Protein AF-A0A8D8GC86-F1 (afdb_monomer)

InterPro domains:
  IPR005996 Large ribosomal subunit protein uL30, bacteria [PTHR15892] (54-115)
  IPR016082 Large ribosomal subunit protein uL30-like, ferredoxin-like fold domain [PF00327] (63-113)
  IPR036919 Large ribosomal subunit protein uL30, ferredoxin-like fold domain superfamily [G3DSA:3.30.1390.20] (63-116)
  IPR036919 Large ribosomal subunit protein uL30, ferredoxin-like fold domain superfamily [SSF55129] (61-115)

Radius of gyration: 30.39 Å; Cα contacts (8 Å, |Δi|>4): 89; chains: 1; bounding box: 66×72×65 Å

Nearest PDB structures (foldseek):
  8any-assembly1_Z  TM=9.364E-01  e=1.062E-04  Homo sapiens
  6ydp-assembly1_B3  TM=9.363E-01  e=1.062E-04  Sus scrofa
  8oin-assembly1_BG  TM=8.114E-01  e=4.617E-05  Sus scrofa
  8rdw-assembly1_YW  TM=9.177E-01  e=1.773E-04  Psychrobacter urativorans
  6v39-assembly1_Y  TM=9.405E-01  e=4.635E-04  Acinetobacter sp. CIP 102082

Structure (mmCIF, N/CA/C/O backbone):
data_AF-A0A8D8GC86-F1
#
_entry.id   AF-A0A8D8GC86-F1
#
loop_
_atom_site.group_PDB
_atom_site.id
_atom_site.type_symbol
_atom_site.label_atom_id
_atom_site.label_alt_id
_atom_site.label_comp_id
_atom_site.label_asym_id
_atom_site.label_entity_id
_atom_site.label_seq_id
_atom_site.pdbx_PDB_ins_code
_atom_site.Cartn_x
_atom_site.Cartn_y
_atom_site.Cartn_z
_atom_site.occupancy
_atom_site.B_iso_or_equiv
_atom_site.auth_seq_id
_atom_site.auth_comp_id
_atom_site.auth_asym_id
_atom_site.auth_atom_id
_atom_site.pdbx_PDB_model_num
ATOM 1 N N . MET A 1 1 ? -45.349 62.810 -49.614 1.00 41.78 1 MET A N 1
ATOM 2 C CA . MET A 1 1 ? -45.220 61.349 -49.804 1.00 41.78 1 MET A CA 1
ATOM 3 C C . MET A 1 1 ? -44.001 60.873 -49.03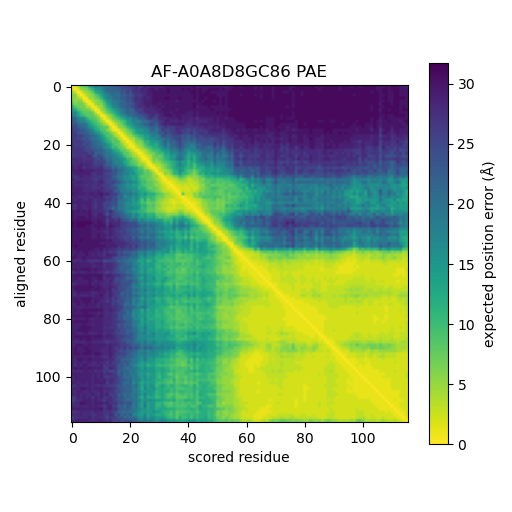5 1.00 41.78 1 MET A C 1
ATOM 5 O O . MET A 1 1 ? -42.889 61.250 -49.369 1.00 41.78 1 MET A O 1
ATOM 9 N N . PHE A 1 2 ? -44.239 60.140 -47.950 1.00 39.81 2 PHE A N 1
ATOM 10 C CA . PHE A 1 2 ? -43.218 59.558 -47.085 1.00 39.81 2 PHE A CA 1
ATOM 11 C C . PHE A 1 2 ? -42.530 58.380 -47.778 1.00 39.81 2 PHE A C 1
ATOM 13 O O . PHE A 1 2 ? -43.226 57.517 -48.312 1.00 39.81 2 PHE A O 1
ATOM 20 N N . LYS A 1 3 ? -41.197 58.300 -47.698 1.00 40.72 3 LYS A N 1
ATOM 21 C CA . LYS A 1 3 ? -40.483 57.018 -47.647 1.00 40.72 3 LYS A CA 1
ATOM 22 C C . LYS A 1 3 ? -39.130 57.164 -46.947 1.00 40.72 3 LYS A C 1
ATOM 24 O O . LYS A 1 3 ? -38.187 57.768 -47.438 1.00 40.72 3 LYS A O 1
ATOM 29 N N . THR A 1 4 ? -39.142 56.599 -45.753 1.00 42.69 4 THR A N 1
ATOM 30 C CA . THR A 1 4 ? -38.090 56.188 -44.831 1.00 42.69 4 THR A CA 1
ATOM 31 C C . THR A 1 4 ? -36.939 55.452 -45.519 1.00 42.69 4 THR A C 1
ATOM 33 O O . THR A 1 4 ? -37.210 54.508 -46.252 1.00 42.69 4 THR A O 1
ATOM 36 N N . VAL A 1 5 ? -35.687 55.764 -45.163 1.00 46.22 5 VAL A N 1
ATOM 37 C CA . VAL A 1 5 ? -34.643 54.745 -44.937 1.00 46.22 5 VAL A CA 1
ATOM 38 C C . VAL A 1 5 ? -33.749 55.229 -43.792 1.00 46.22 5 VAL A C 1
ATOM 40 O O . VAL A 1 5 ? -32.929 56.127 -43.950 1.00 46.22 5 VAL A O 1
ATOM 43 N N . LEU A 1 6 ? -33.947 54.638 -42.615 1.00 41.41 6 LEU A N 1
ATOM 44 C CA . LEU A 1 6 ? -33.038 54.732 -41.478 1.00 41.41 6 LEU A CA 1
ATOM 45 C C . LEU A 1 6 ? -31.831 53.836 -41.777 1.00 41.41 6 LEU A C 1
ATOM 47 O O . LEU A 1 6 ? -31.938 52.613 -41.706 1.00 41.41 6 LEU A O 1
ATOM 51 N N . THR A 1 7 ? -30.686 54.415 -42.126 1.00 45.78 7 THR A N 1
ATOM 52 C CA . THR A 1 7 ? -29.418 53.678 -42.158 1.00 45.78 7 THR A CA 1
ATOM 53 C C . THR A 1 7 ? -28.889 53.554 -40.734 1.00 45.78 7 THR A C 1
ATOM 55 O O . THR A 1 7 ? -28.489 54.540 -40.115 1.00 45.78 7 THR A O 1
ATOM 58 N N . ALA A 1 8 ? -28.936 52.335 -40.203 1.00 43.59 8 ALA A N 1
ATOM 59 C CA . ALA A 1 8 ? -28.458 51.997 -38.874 1.00 43.59 8 ALA A CA 1
ATOM 60 C C . ALA A 1 8 ? -26.950 52.277 -38.743 1.00 43.59 8 ALA A C 1
ATOM 62 O O . ALA A 1 8 ? -26.131 51.646 -39.408 1.00 43.59 8 ALA A O 1
ATOM 63 N N . PHE A 1 9 ? -26.575 53.185 -37.842 1.00 38.81 9 PHE A N 1
ATOM 64 C CA . PHE A 1 9 ? -25.214 53.250 -37.314 1.00 38.81 9 PHE A CA 1
ATOM 65 C C . PHE A 1 9 ? -25.011 52.059 -36.372 1.00 38.81 9 PHE A C 1
ATOM 67 O O . PHE A 1 9 ? -25.233 52.151 -35.166 1.00 38.81 9 PHE A O 1
ATOM 74 N N . THR A 1 10 ? -24.591 50.914 -36.907 1.00 44.34 10 THR A N 1
ATOM 75 C CA . THR A 1 10 ? -24.058 49.824 -36.083 1.00 44.34 10 THR A CA 1
ATOM 76 C C . THR A 1 10 ? -22.620 50.170 -35.713 1.00 44.34 10 THR A C 1
ATOM 78 O O . THR A 1 10 ? -21.663 49.714 -36.341 1.00 44.34 10 THR A O 1
ATOM 81 N N . GLY A 1 11 ? -22.464 51.031 -34.708 1.00 43.44 11 GLY A N 1
ATOM 82 C CA . GLY A 1 11 ? -21.187 51.253 -34.042 1.00 43.44 11 GLY A CA 1
ATOM 83 C C . GLY A 1 11 ? -20.788 49.992 -33.285 1.00 43.44 11 GLY A C 1
ATOM 84 O O . GLY A 1 11 ? -21.096 49.847 -32.107 1.00 43.44 11 GLY A O 1
ATOM 85 N N . ALA A 1 12 ? -20.119 49.059 -33.960 1.00 47.31 12 ALA A N 1
ATOM 86 C CA . ALA A 1 12 ? -19.440 47.965 -33.288 1.00 47.31 12 ALA A CA 1
ATOM 87 C C . ALA A 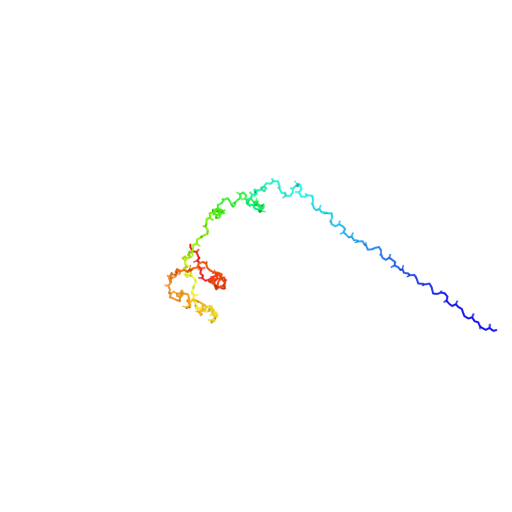1 12 ? -18.230 48.550 -32.547 1.00 47.31 12 ALA A C 1
ATOM 89 O O . ALA A 1 12 ? -17.177 48.802 -33.135 1.00 47.31 12 ALA A O 1
ATOM 90 N N . CYS A 1 13 ? -18.379 48.778 -31.245 1.00 46.31 13 CYS A N 1
ATOM 91 C CA . CYS A 1 13 ? -17.263 48.990 -30.338 1.00 46.31 13 CYS A CA 1
ATOM 92 C C . CYS A 1 13 ? -16.391 47.723 -30.339 1.00 46.31 13 CYS A C 1
ATOM 94 O O . CYS A 1 13 ? -16.608 46.787 -29.571 1.00 46.31 13 CYS A O 1
ATOM 96 N N . ARG A 1 14 ? -15.391 47.675 -31.230 1.00 50.53 14 ARG A N 1
ATOM 97 C CA . ARG A 1 14 ? -14.281 46.722 -31.127 1.00 50.53 14 ARG A CA 1
ATOM 98 C C . ARG A 1 14 ? -13.517 47.065 -29.857 1.00 50.53 14 ARG A C 1
ATOM 100 O O . ARG A 1 14 ? -12.632 47.915 -29.873 1.00 50.53 14 ARG A O 1
ATOM 107 N N . GLN A 1 15 ? -13.864 46.412 -28.753 1.00 55.44 15 GLN A N 1
ATOM 108 C CA . GLN A 1 15 ? -12.946 46.336 -27.628 1.00 55.44 15 GLN A CA 1
ATOM 109 C C . GLN A 1 15 ? -11.657 45.694 -28.159 1.00 55.44 15 GLN A C 1
ATOM 111 O O . GLN A 1 15 ? -11.734 44.598 -28.728 1.00 55.44 15 GLN A O 1
ATOM 116 N N . PRO A 1 16 ? -10.483 46.340 -28.049 1.00 53.75 16 PRO A N 1
ATOM 117 C CA . PRO A 1 16 ? -9.247 45.636 -28.314 1.00 53.75 16 PRO A CA 1
ATOM 118 C C . PRO A 1 16 ? -9.172 44.530 -27.266 1.00 53.75 16 PRO A C 1
ATOM 120 O O . PRO A 1 16 ? -9.050 44.802 -26.072 1.00 53.75 16 PRO A O 1
ATOM 123 N N . ALA A 1 17 ? -9.309 43.278 -27.703 1.00 59.78 17 ALA A N 1
ATOM 124 C CA . ALA A 1 17 ? -8.992 42.142 -26.864 1.00 59.78 17 ALA A CA 1
ATOM 125 C C . ALA A 1 17 ? -7.512 42.288 -26.507 1.00 59.78 17 ALA A C 1
ATOM 127 O O . ALA A 1 17 ? -6.632 41.976 -27.309 1.00 59.78 17 ALA A O 1
ATOM 128 N N . LEU A 1 18 ? -7.235 42.839 -25.326 1.00 59.94 18 LEU A N 1
ATOM 129 C CA . LEU A 1 18 ? -5.900 42.913 -24.762 1.00 59.94 18 LEU A CA 1
ATOM 130 C C . LEU A 1 18 ? -5.557 41.490 -24.330 1.00 59.94 18 LEU A C 1
ATOM 132 O O . LEU A 1 18 ? -5.651 41.120 -23.161 1.00 59.94 18 LEU A O 1
ATOM 136 N N . VAL A 1 19 ? -5.253 40.650 -25.319 1.00 64.19 19 VAL A N 1
ATOM 137 C CA . VAL A 1 19 ? -4.733 39.312 -25.095 1.00 64.19 19 VAL A CA 1
ATOM 138 C C . VAL A 1 19 ? -3.396 39.530 -24.413 1.00 64.19 19 VAL A C 1
ATOM 140 O O . VAL A 1 19 ? -2.419 39.953 -25.033 1.00 64.19 19 VAL A O 1
ATOM 143 N N . ARG A 1 20 ? -3.367 39.310 -23.098 1.00 61.12 20 ARG A N 1
ATOM 144 C CA . ARG A 1 20 ? -2.127 39.238 -22.337 1.00 61.12 20 ARG A CA 1
ATOM 145 C C . ARG A 1 20 ? -1.334 38.065 -22.898 1.00 61.12 20 ARG A C 1
ATOM 147 O O . ARG A 1 20 ? -1.526 36.923 -22.493 1.00 61.12 20 ARG A O 1
ATOM 154 N N . ASN A 1 21 ? -0.460 38.342 -23.858 1.00 62.41 21 ASN A N 1
ATOM 155 C CA . ASN A 1 21 ? 0.538 37.385 -24.296 1.00 62.41 21 ASN A CA 1
ATOM 156 C C . ASN A 1 21 ? 1.527 37.224 -23.144 1.00 62.41 21 ASN A C 1
ATOM 158 O O . ASN A 1 21 ? 2.487 37.982 -23.016 1.00 62.41 21 ASN A O 1
ATOM 162 N N . TYR A 1 22 ? 1.274 36.245 -22.278 1.00 65.19 22 TYR A N 1
ATOM 163 C CA . TYR A 1 22 ? 2.287 35.741 -21.367 1.00 65.19 22 TYR A CA 1
ATOM 164 C C . TYR A 1 22 ? 3.391 35.151 -22.246 1.00 65.19 22 TYR A C 1
ATOM 166 O O . TYR A 1 22 ? 3.263 34.039 -22.763 1.00 65.19 22 TYR A O 1
ATOM 174 N N . GLY A 1 23 ? 4.435 35.942 -22.508 1.00 64.31 23 GLY A N 1
ATOM 175 C CA . GLY A 1 23 ? 5.597 35.488 -23.261 1.00 64.31 23 GLY A CA 1
ATOM 176 C C . GLY A 1 23 ? 6.070 34.159 -22.682 1.00 64.31 23 GLY A C 1
ATOM 177 O O . GLY A 1 23 ? 6.149 34.008 -21.461 1.00 64.31 23 GLY A O 1
ATOM 178 N N . LYS A 1 24 ? 6.324 33.171 -23.549 1.00 63.66 24 LYS A N 1
ATOM 179 C CA . LYS A 1 24 ? 6.834 31.864 -23.118 1.00 63.66 24 LYS A CA 1
ATOM 180 C C . LYS A 1 24 ? 8.057 32.129 -22.238 1.00 63.66 24 LYS A C 1
ATOM 182 O O . LYS A 1 24 ? 9.014 32.745 -22.700 1.00 63.66 24 LYS A O 1
ATOM 187 N N . HIS A 1 25 ? 7.991 31.719 -20.973 1.00 62.16 25 HIS A N 1
ATOM 188 C CA . HIS A 1 25 ? 9.062 31.943 -20.006 1.00 62.16 25 HIS A CA 1
ATOM 189 C C . HIS A 1 25 ? 10.391 31.472 -20.607 1.00 62.16 25 HIS A C 1
ATOM 191 O O . HIS A 1 25 ? 10.459 30.402 -21.219 1.00 62.16 25 HIS A O 1
ATOM 197 N N . ASN A 1 26 ? 11.437 32.292 -20.483 1.00 56.28 26 ASN A N 1
ATOM 198 C CA . ASN A 1 26 ? 12.739 32.004 -21.069 1.00 56.28 26 ASN A CA 1
ATOM 199 C C . ASN A 1 26 ? 13.382 30.817 -20.328 1.00 56.28 26 ASN A C 1
ATOM 201 O O . ASN A 1 26 ? 14.088 30.983 -19.333 1.00 56.28 26 ASN A O 1
ATOM 205 N N . LYS A 1 27 ? 13.101 29.599 -20.813 1.00 59.47 27 LYS A N 1
ATOM 206 C CA . LYS A 1 27 ? 13.498 28.309 -20.217 1.00 59.47 27 LYS A CA 1
ATOM 207 C C . LYS A 1 27 ? 15.013 28.152 -20.033 1.00 59.47 27 LYS A C 1
ATOM 209 O O . LYS A 1 27 ? 15.434 27.263 -19.305 1.00 59.47 27 LYS A O 1
ATOM 214 N N . LYS A 1 28 ? 15.835 29.013 -20.654 1.00 56.34 28 LYS A N 1
ATOM 215 C CA . LYS A 1 28 ? 17.302 28.996 -20.526 1.00 56.34 28 LYS A CA 1
ATOM 216 C C . LYS A 1 28 ? 17.809 29.265 -19.105 1.00 56.34 28 LYS A C 1
ATOM 218 O O . LYS A 1 28 ? 18.907 28.823 -18.784 1.00 56.34 28 LYS A O 1
ATOM 223 N N . PHE A 1 29 ? 17.061 29.993 -18.273 1.00 56.22 29 PHE A N 1
ATOM 224 C CA . PHE A 1 29 ? 17.522 30.371 -16.927 1.00 56.22 29 PHE A CA 1
ATOM 225 C C . PHE A 1 29 ? 16.871 29.571 -15.796 1.00 56.22 29 PHE A C 1
ATOM 227 O O . PHE A 1 29 ? 17.418 29.542 -14.704 1.00 56.22 29 PHE A O 1
ATOM 234 N N . LEU A 1 30 ? 15.749 28.894 -16.058 1.00 60.09 30 LEU A N 1
ATOM 235 C CA . LEU A 1 30 ? 14.974 28.183 -15.034 1.00 60.09 30 LEU A CA 1
ATOM 236 C C . LEU A 1 30 ? 15.484 26.755 -14.753 1.00 60.09 30 LEU A C 1
ATOM 238 O O . LEU A 1 30 ? 15.098 26.149 -13.765 1.00 60.09 30 LEU A O 1
ATOM 242 N N . TYR A 1 31 ? 16.343 26.212 -15.623 1.00 61.25 31 TYR A N 1
ATOM 243 C CA . TYR A 1 31 ? 16.658 24.780 -15.677 1.00 61.25 31 TYR A CA 1
ATOM 244 C C . TYR A 1 31 ? 18.162 24.471 -15.732 1.00 61.25 31 TYR A C 1
ATOM 246 O O . TYR A 1 31 ? 18.556 23.491 -16.361 1.00 61.25 31 TYR A O 1
ATOM 254 N N . LYS A 1 32 ? 19.016 25.307 -15.128 1.00 68.31 32 LYS A N 1
ATOM 255 C CA . LYS A 1 32 ? 20.476 25.166 -15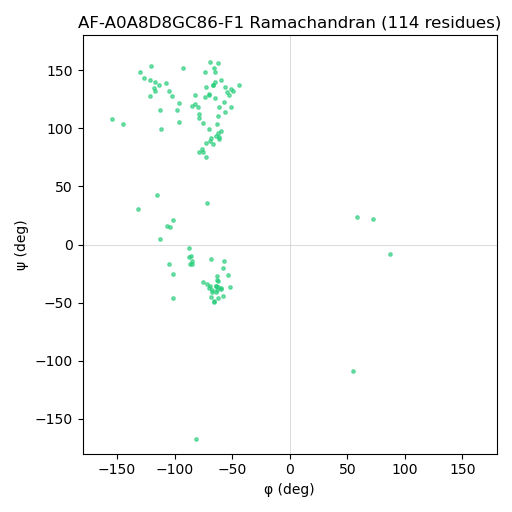.277 1.00 68.31 32 LYS A CA 1
ATOM 256 C C . LYS A 1 32 ? 21.053 23.939 -14.563 1.00 68.31 32 LYS A C 1
ATOM 258 O O . LYS A 1 32 ? 21.891 23.263 -15.145 1.00 68.31 32 LYS A O 1
ATOM 263 N N . ASP A 1 33 ? 20.521 23.598 -13.392 1.00 74.31 33 ASP A N 1
ATOM 264 C CA . ASP A 1 33 ? 21.078 22.548 -12.519 1.00 74.31 33 ASP A CA 1
ATOM 265 C C . ASP A 1 33 ? 20.305 21.217 -12.610 1.00 74.31 33 ASP A C 1
ATOM 267 O O . ASP A 1 33 ? 20.308 20.397 -11.693 1.00 74.31 33 ASP A O 1
ATOM 271 N N . GLY A 1 34 ? 19.573 21.018 -13.709 1.00 72.94 34 GLY A N 1
ATOM 272 C CA . GLY A 1 34 ? 18.725 19.846 -13.902 1.00 72.94 34 GLY A CA 1
ATOM 273 C C . GLY A 1 34 ? 19.529 18.631 -14.340 1.00 72.94 34 GLY A C 1
ATOM 274 O O . GLY A 1 34 ? 20.079 18.614 -15.441 1.00 72.94 34 GLY A O 1
ATOM 275 N N . VAL A 1 35 ? 19.527 17.578 -13.530 1.00 77.06 35 VAL A N 1
ATOM 276 C CA . VAL A 1 35 ? 20.066 16.271 -13.909 1.00 77.06 35 VAL A CA 1
ATOM 277 C C . VAL A 1 35 ? 19.003 15.533 -14.716 1.00 77.06 35 VAL A C 1
ATOM 279 O O . VAL A 1 35 ? 17.895 15.292 -14.238 1.00 77.06 35 VAL A O 1
ATOM 282 N N . LYS A 1 36 ? 19.312 15.166 -15.961 1.00 77.38 36 LYS A N 1
ATOM 283 C CA . LYS A 1 36 ? 18.402 14.357 -16.777 1.00 77.38 36 LYS A CA 1
ATOM 284 C C . LYS A 1 36 ? 18.503 12.894 -16.344 1.00 77.38 36 LYS A C 1
ATOM 286 O O . LYS A 1 36 ? 19.528 12.260 -16.572 1.00 77.38 36 LYS A O 1
ATOM 291 N N . ILE A 1 37 ? 17.434 12.365 -15.755 1.00 74.50 37 ILE A N 1
ATOM 292 C CA . ILE A 1 37 ? 17.313 10.951 -15.388 1.00 74.50 37 ILE A CA 1
ATOM 293 C C . ILE A 1 37 ? 16.230 10.348 -16.281 1.00 74.50 37 ILE A C 1
ATOM 295 O O . ILE A 1 37 ? 15.067 10.759 -16.241 1.00 74.50 37 ILE A O 1
ATOM 299 N N . ASN A 1 38 ? 16.617 9.394 -17.128 1.00 75.06 38 ASN A N 1
ATOM 300 C CA . ASN A 1 38 ? 15.772 8.850 -18.194 1.00 75.06 38 ASN A CA 1
ATOM 301 C C . ASN A 1 38 ? 15.241 9.975 -19.114 1.00 75.06 38 ASN A C 1
ATOM 303 O O . ASN A 1 38 ? 16.008 10.601 -19.850 1.00 75.06 38 ASN A O 1
ATOM 307 N N . ASN A 1 39 ? 13.940 10.280 -19.028 1.00 78.25 39 ASN A N 1
ATOM 308 C CA . ASN A 1 39 ? 13.261 11.324 -19.806 1.00 78.25 39 ASN A CA 1
ATOM 309 C C . ASN A 1 39 ? 12.777 12.513 -18.959 1.00 78.25 39 ASN A C 1
ATOM 311 O O . ASN A 1 39 ? 12.114 13.405 -19.489 1.00 78.25 39 ASN A O 1
ATOM 315 N N . ILE A 1 40 ? 13.089 12.536 -17.662 1.00 72.56 40 ILE A N 1
ATOM 316 C CA . ILE A 1 40 ? 12.633 13.574 -16.733 1.00 72.56 40 ILE A CA 1
ATOM 317 C C . ILE A 1 40 ? 13.847 14.379 -16.261 1.00 72.56 40 ILE A C 1
ATOM 319 O O . ILE A 1 40 ? 14.908 13.828 -15.970 1.00 72.56 40 ILE A O 1
ATOM 323 N N . TYR A 1 41 ? 13.694 15.701 -16.198 1.00 77.75 41 TYR A N 1
ATOM 324 C CA . TYR A 1 41 ? 14.683 16.582 -15.584 1.00 77.75 41 TYR A CA 1
ATOM 325 C C . TYR A 1 41 ? 14.428 16.649 -14.078 1.00 77.75 41 TYR A C 1
ATOM 327 O O . TYR A 1 41 ? 13.351 17.060 -13.646 1.00 77.75 41 TYR A O 1
ATOM 335 N N . PHE A 1 42 ? 15.411 16.221 -13.294 1.00 73.12 42 PHE A N 1
ATOM 336 C CA . PHE A 1 42 ? 15.388 16.220 -11.839 1.00 73.12 42 PHE A CA 1
ATOM 337 C C . PHE A 1 42 ? 16.261 17.355 -11.298 1.00 73.12 42 PHE A C 1
ATOM 339 O O . PHE A 1 42 ? 17.402 17.518 -11.723 1.00 73.12 42 PHE A O 1
ATOM 346 N N . TYR A 1 43 ? 15.728 18.125 -10.351 1.00 77.06 43 TYR A N 1
ATOM 347 C CA . TYR A 1 43 ? 16.438 19.219 -9.687 1.00 77.06 43 TYR A CA 1
ATOM 348 C C . TYR A 1 43 ? 16.674 18.820 -8.229 1.00 77.06 43 TYR A C 1
ATOM 350 O O . TYR A 1 43 ? 15.736 18.900 -7.431 1.00 77.06 43 TYR A O 1
ATOM 358 N N . PRO A 1 44 ? 17.875 18.333 -7.871 1.00 70.19 44 PRO A N 1
ATOM 359 C CA . PRO A 1 44 ? 18.173 17.996 -6.487 1.00 70.19 44 PRO A CA 1
ATOM 360 C C . PRO A 1 44 ? 18.143 19.265 -5.628 1.00 70.19 44 PRO A C 1
ATOM 362 O O . PRO A 1 44 ? 18.840 20.233 -5.919 1.00 70.19 44 PRO A O 1
ATOM 365 N N . ASN A 1 45 ? 17.355 19.261 -4.552 1.00 71.25 45 ASN A N 1
ATOM 366 C CA . ASN A 1 45 ? 17.497 20.268 -3.503 1.00 71.25 45 ASN A CA 1
ATOM 367 C C . ASN A 1 45 ? 18.774 19.941 -2.709 1.00 71.25 45 ASN A C 1
ATOM 369 O O . ASN A 1 45 ? 18.914 18.813 -2.230 1.00 71.25 45 ASN A O 1
ATOM 373 N N . SER A 1 46 ? 19.683 20.908 -2.558 1.00 62.09 46 SER A N 1
ATOM 374 C CA . SER A 1 46 ? 20.957 20.763 -1.836 1.00 62.09 46 SER A CA 1
ATOM 375 C C . SER A 1 46 ? 20.793 20.240 -0.405 1.00 62.09 46 SER A C 1
ATOM 377 O O . SER A 1 46 ? 21.686 19.574 0.111 1.00 62.09 46 SER A O 1
ATOM 379 N N . GLU A 1 47 ? 19.637 20.476 0.219 1.00 63.25 47 GLU A N 1
ATOM 380 C CA . GLU A 1 47 ? 19.326 20.028 1.584 1.00 63.25 47 GLU A CA 1
ATOM 381 C C . GLU A 1 47 ? 18.742 18.603 1.651 1.00 63.25 47 GLU A C 1
ATOM 383 O O . GLU A 1 47 ? 18.751 17.967 2.703 1.00 63.25 47 GLU A O 1
ATOM 388 N N . CYS A 1 48 ? 18.257 18.059 0.530 1.00 50.72 48 CYS A N 1
ATOM 389 C CA . CYS A 1 48 ? 17.557 16.771 0.461 1.00 50.72 48 CYS A CA 1
ATOM 390 C C . CYS A 1 48 ? 18.350 15.735 -0.362 1.00 50.72 48 CYS A C 1
ATOM 392 O O . CYS A 1 48 ? 17.800 14.984 -1.161 1.00 50.72 48 CYS A O 1
ATOM 394 N N . SER A 1 49 ? 19.669 15.690 -0.155 1.00 54.06 49 SER A N 1
ATOM 395 C CA . SER A 1 49 ? 20.614 14.778 -0.830 1.00 54.06 49 SER A CA 1
ATOM 396 C C . SER A 1 49 ? 20.445 13.291 -0.435 1.00 54.06 49 SER A C 1
ATOM 398 O O . SER A 1 49 ? 20.961 12.389 -1.089 1.00 54.06 49 SER A O 1
ATOM 400 N N . SER A 1 50 ? 19.684 13.008 0.629 1.00 55.84 50 SER A N 1
ATOM 401 C CA . SER A 1 50 ? 19.498 11.653 1.179 1.00 55.84 50 SER A CA 1
ATOM 402 C C . SER A 1 50 ? 18.400 10.830 0.486 1.00 55.84 50 SER A C 1
ATOM 404 O O . SER A 1 50 ? 18.372 9.604 0.606 1.00 55.84 50 SER A O 1
ATOM 406 N N . HIS A 1 51 ? 17.496 11.462 -0.273 1.00 61.75 51 HIS A N 1
ATOM 407 C CA . HIS A 1 51 ? 16.451 10.730 -0.990 1.00 61.75 51 HIS A CA 1
ATOM 408 C C . HIS A 1 51 ? 17.052 10.052 -2.229 1.00 61.75 51 HIS A C 1
ATOM 410 O O . HIS A 1 51 ? 17.007 10.584 -3.339 1.00 61.75 51 HIS A O 1
ATOM 416 N N . LYS A 1 52 ? 17.667 8.882 -2.028 1.00 61.47 52 LYS A N 1
ATOM 417 C CA . LYS A 1 52 ? 18.135 8.013 -3.110 1.00 61.47 52 LYS A CA 1
ATOM 418 C C . LYS A 1 52 ? 16.935 7.716 -4.009 1.00 61.47 52 LYS A C 1
ATOM 420 O O . LYS A 1 52 ? 15.979 7.081 -3.568 1.00 61.47 52 LYS A O 1
ATOM 425 N N . LEU A 1 53 ? 16.973 8.191 -5.255 1.00 60.53 53 LEU A N 1
ATOM 426 C CA . LEU A 1 53 ? 16.035 7.717 -6.267 1.00 60.53 53 LEU A CA 1
ATOM 427 C C . LEU A 1 53 ? 16.183 6.189 -6.339 1.00 60.53 53 LEU A C 1
ATOM 429 O O . LEU A 1 53 ? 17.324 5.715 -6.320 1.00 60.53 53 LEU A O 1
ATOM 433 N N . PRO A 1 54 ? 15.078 5.423 -6.387 1.00 62.66 54 PRO A N 1
ATOM 434 C CA . PRO A 1 54 ? 15.171 3.980 -6.521 1.00 62.66 54 PRO A CA 1
ATOM 435 C C . PRO A 1 54 ? 16.020 3.661 -7.749 1.00 62.66 54 PRO A C 1
ATOM 437 O O . PRO A 1 54 ? 15.844 4.261 -8.813 1.00 62.66 54 PRO A O 1
ATOM 440 N N . GLU A 1 55 ? 16.987 2.770 -7.556 1.00 65.50 55 GLU A N 1
ATOM 441 C CA . GLU A 1 55 ? 17.897 2.325 -8.599 1.00 65.50 55 GLU A CA 1
ATOM 442 C C . GLU A 1 55 ? 17.056 1.861 -9.793 1.00 65.50 55 GLU A C 1
ATOM 444 O O . GLU A 1 55 ? 16.095 1.110 -9.620 1.00 65.50 55 GLU A O 1
ATOM 449 N N . ALA A 1 56 ? 17.357 2.366 -10.992 1.00 63.38 56 ALA A N 1
ATOM 450 C CA . ALA A 1 56 ? 16.571 2.142 -12.209 1.00 63.38 56 ALA A CA 1
ATOM 451 C C . ALA A 1 56 ? 16.712 0.703 -12.757 1.00 63.38 56 ALA A C 1
ATOM 453 O O . ALA A 1 56 ? 16.776 0.494 -13.966 1.00 63.38 56 ALA A O 1
ATOM 454 N N . GLY A 1 57 ? 16.827 -0.277 -11.861 1.00 74.75 57 GLY A N 1
ATOM 455 C CA . GLY A 1 57 ? 16.872 -1.696 -12.161 1.00 74.75 57 GLY A CA 1
ATOM 456 C C . GLY A 1 57 ? 15.483 -2.289 -12.380 1.00 74.75 57 GLY A C 1
ATOM 457 O O . GLY A 1 57 ? 14.476 -1.592 -12.531 1.00 74.75 57 GLY A O 1
ATOM 458 N N . GLU A 1 58 ? 15.439 -3.618 -12.404 1.00 84.31 58 GLU A N 1
ATOM 459 C CA . GLU A 1 58 ? 14.193 -4.355 -12.573 1.00 84.31 58 GLU A CA 1
ATOM 460 C C . GLU A 1 58 ? 13.265 -4.167 -11.359 1.00 84.31 58 GLU A C 1
ATOM 462 O O . GLU A 1 58 ? 13.716 -4.231 -10.211 1.00 84.31 58 GLU A O 1
ATOM 467 N N . PRO A 1 59 ? 11.955 -3.958 -11.579 1.00 88.31 59 PRO A N 1
ATOM 468 C CA . PRO A 1 59 ? 11.004 -3.820 -10.487 1.00 88.31 59 PRO A CA 1
ATOM 469 C C . PRO A 1 59 ? 10.884 -5.125 -9.692 1.00 88.31 59 PRO A C 1
ATOM 471 O O . PRO A 1 59 ? 10.949 -6.228 -10.241 1.00 88.31 59 PRO A O 1
ATOM 474 N N . SER A 1 60 ? 10.617 -5.010 -8.390 1.00 89.56 60 SER A N 1
ATOM 475 C CA . SER A 1 60 ? 10.375 -6.183 -7.555 1.00 89.56 60 SER A CA 1
ATOM 476 C C . SER A 1 60 ? 9.094 -6.915 -7.977 1.00 89.56 60 SER A C 1
ATOM 478 O O . SER A 1 60 ? 8.060 -6.316 -8.296 1.00 89.56 60 SER A O 1
ATOM 480 N N . LYS A 1 61 ? 9.155 -8.253 -7.970 1.00 92.81 61 LYS A N 1
ATOM 481 C CA . LYS A 1 61 ? 8.012 -9.121 -8.312 1.00 92.81 61 LYS A CA 1
ATOM 482 C C . LYS A 1 61 ? 6.976 -9.183 -7.187 1.00 92.81 61 LYS A C 1
ATOM 484 O O . LYS A 1 61 ? 5.782 -9.345 -7.440 1.00 92.81 61 LYS A O 1
ATOM 489 N N . LEU A 1 62 ? 7.437 -9.080 -5.943 1.00 95.50 62 LEU A N 1
ATOM 490 C CA . LEU A 1 62 ? 6.636 -9.206 -4.731 1.00 95.50 62 LEU A CA 1
ATOM 491 C C . LEU A 1 62 ? 6.912 -8.021 -3.807 1.00 95.50 62 LEU A C 1
ATOM 493 O O . LEU A 1 62 ? 8.033 -7.521 -3.741 1.00 95.50 62 LEU A O 1
ATOM 497 N N . PHE A 1 63 ? 5.889 -7.631 -3.061 1.00 95.25 63 PHE A N 1
ATOM 498 C CA . PHE A 1 63 ? 5.949 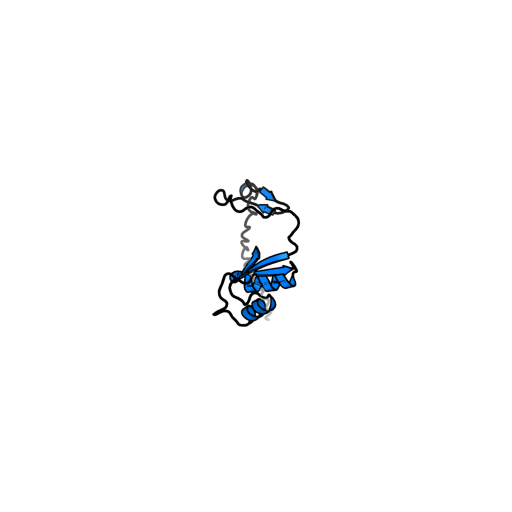-6.638 -2.003 1.00 95.25 63 PHE A CA 1
ATOM 499 C C . PHE A 1 63 ? 5.838 -7.304 -0.644 1.00 95.25 63 PHE A C 1
ATOM 501 O O . PHE A 1 63 ? 4.993 -8.183 -0.448 1.00 95.25 63 PHE A O 1
ATOM 508 N N . ARG A 1 64 ? 6.642 -6.836 0.312 1.00 96.06 64 ARG A N 1
ATOM 509 C CA . ARG A 1 64 ? 6.477 -7.168 1.724 1.00 96.06 64 ARG A CA 1
ATOM 510 C C . ARG A 1 64 ? 5.681 -6.049 2.380 1.00 96.06 64 ARG A C 1
ATOM 512 O O . ARG A 1 64 ? 6.197 -4.963 2.608 1.00 96.06 64 ARG A O 1
ATOM 519 N N . VAL A 1 65 ? 4.411 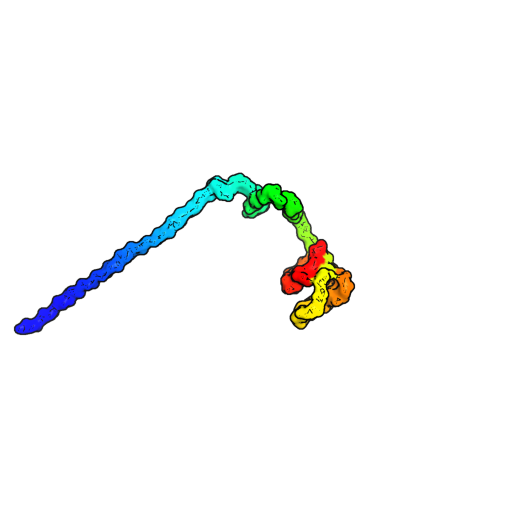-6.302 2.665 1.00 96.81 65 VAL A N 1
ATOM 520 C CA . VAL A 1 65 ? 3.499 -5.293 3.210 1.00 96.81 65 VAL A CA 1
ATOM 521 C C . VAL A 1 65 ? 3.327 -5.518 4.705 1.00 96.81 65 VAL A C 1
ATOM 523 O O . VAL A 1 65 ? 2.984 -6.620 5.131 1.00 96.81 65 VAL A O 1
ATOM 526 N N . ARG A 1 66 ? 3.537 -4.470 5.502 1.00 95.69 66 ARG A N 1
ATOM 527 C CA . ARG A 1 66 ? 3.332 -4.462 6.956 1.00 95.69 66 ARG A CA 1
ATOM 528 C C . ARG A 1 66 ? 2.239 -3.468 7.325 1.00 95.69 66 ARG A C 1
ATOM 530 O O . ARG A 1 66 ? 2.199 -2.361 6.794 1.00 95.69 66 ARG A O 1
ATOM 537 N N . ARG A 1 67 ? 1.373 -3.812 8.277 1.00 94.75 67 ARG A N 1
ATOM 538 C CA . ARG A 1 67 ? 0.424 -2.846 8.854 1.00 94.75 67 ARG A CA 1
ATOM 539 C C . ARG A 1 67 ? 1.092 -2.009 9.951 1.00 94.75 67 ARG A C 1
ATOM 541 O O . ARG A 1 67 ? 1.654 -2.576 10.881 1.00 94.75 67 ARG A O 1
ATOM 548 N N . ILE A 1 68 ? 0.978 -0.678 9.872 1.00 93.69 68 ILE A N 1
ATOM 549 C CA . ILE A 1 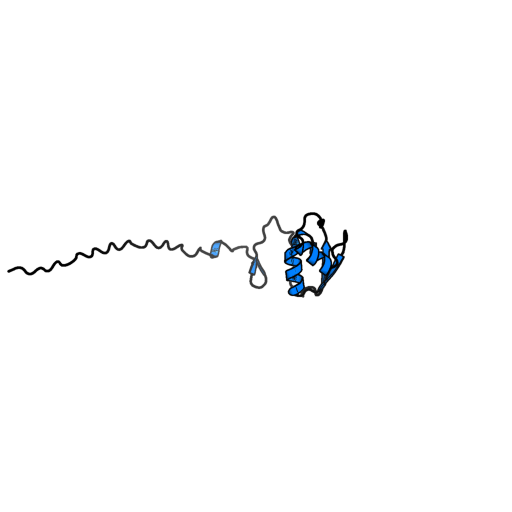68 ? 1.478 0.254 10.904 1.00 93.69 68 ILE A CA 1
ATOM 550 C C . ILE A 1 68 ? 0.338 0.750 11.800 1.00 93.69 68 ILE A C 1
ATOM 552 O O . ILE A 1 68 ? 0.476 0.794 13.020 1.00 93.69 68 ILE A O 1
ATOM 556 N N . LYS A 1 69 ? -0.798 1.153 11.214 1.00 93.19 69 LYS A N 1
ATOM 557 C CA . LYS A 1 69 ? -1.886 1.799 11.969 1.00 93.19 69 LYS A CA 1
ATOM 558 C C . LYS A 1 69 ? -2.933 0.800 12.475 1.00 93.19 69 LYS A C 1
ATOM 560 O O . LYS A 1 69 ? -3.145 -0.246 11.850 1.00 93.19 69 LYS A O 1
ATOM 565 N N . PRO A 1 70 ? -3.619 1.098 13.596 1.00 93.06 70 PRO A N 1
ATOM 566 C CA . PRO A 1 70 ? -4.736 0.289 14.076 1.00 93.06 70 PRO A CA 1
ATOM 567 C C . PRO A 1 70 ? -5.936 0.340 13.115 1.00 93.06 70 PRO A C 1
ATOM 569 O O . PRO A 1 70 ? -6.157 1.332 12.434 1.00 93.06 70 PRO A O 1
ATOM 572 N N . VAL A 1 71 ? -6.742 -0.728 13.104 1.00 91.81 71 VAL A N 1
ATOM 573 C CA . VAL A 1 71 ? -7.954 -0.866 12.261 1.00 91.81 71 VAL A CA 1
ATOM 574 C C . VAL A 1 71 ? -9.204 -0.245 12.921 1.00 91.81 71 VAL A C 1
ATOM 576 O O . VAL A 1 71 ? -10.273 -0.120 12.312 1.00 91.81 71 VAL A O 1
ATOM 579 N N . LYS A 1 72 ? -9.108 0.135 14.202 1.00 92.38 72 LYS A N 1
ATOM 580 C CA . LYS A 1 72 ? -10.211 0.742 14.960 1.00 92.38 72 LYS A CA 1
ATOM 581 C C . LYS A 1 72 ? -10.479 2.154 14.429 1.00 92.38 72 LYS A C 1
ATOM 583 O O . LYS A 1 72 ? -9.558 2.946 14.308 1.00 92.38 72 LYS A O 1
ATOM 588 N N . GLY A 1 73 ? -11.743 2.459 14.131 1.00 93.56 73 GLY A N 1
ATOM 589 C CA . GLY A 1 73 ? -12.151 3.747 13.552 1.00 93.56 73 GLY A CA 1
ATOM 590 C C . GLY A 1 73 ? -12.082 3.823 12.022 1.00 93.56 73 GLY A C 1
ATOM 591 O O . GLY A 1 73 ? -12.616 4.767 11.455 1.00 93.56 73 GLY A O 1
ATOM 592 N N . CYS A 1 74 ? -11.513 2.819 11.342 1.00 93.94 74 CYS A N 1
ATOM 593 C CA . CYS A 1 74 ? -11.510 2.777 9.879 1.00 93.94 74 CYS A CA 1
ATOM 594 C C . CYS A 1 74 ? -12.900 2.433 9.307 1.00 93.94 74 CYS A C 1
ATOM 596 O O . CYS A 1 74 ? -13.649 1.647 9.916 1.00 93.94 74 CYS A O 1
ATOM 598 N N . PRO A 1 75 ? -13.244 2.950 8.117 1.00 96.62 75 PRO A N 1
ATOM 599 C CA . PRO A 1 75 ? -14.451 2.567 7.400 1.00 96.62 75 PRO A CA 1
ATOM 600 C C . PRO A 1 75 ? -14.452 1.082 7.007 1.00 96.62 75 PRO A C 1
ATOM 602 O O . PRO A 1 75 ? -13.412 0.433 6.874 1.00 96.62 75 PRO A O 1
ATOM 605 N N . HIS A 1 76 ? -15.646 0.516 6.809 1.00 96.00 76 HIS A N 1
ATOM 606 C CA . HIS A 1 76 ? -15.814 -0.931 6.633 1.00 96.00 76 HIS A CA 1
ATOM 607 C C . HIS A 1 76 ? -15.104 -1.491 5.385 1.00 96.00 76 HIS A C 1
ATOM 609 O O . HIS A 1 76 ? -14.654 -2.637 5.403 1.00 96.00 76 HIS A O 1
ATOM 615 N N . TRP A 1 77 ? -14.975 -0.707 4.308 1.00 96.12 77 TRP A N 1
ATOM 616 C CA . TRP A 1 77 ? -14.321 -1.149 3.072 1.00 96.12 77 TRP A CA 1
ATOM 617 C C . TRP A 1 77 ? -12.809 -1.326 3.242 1.00 96.12 77 TRP A C 1
ATOM 619 O O . TRP A 1 77 ? -12.250 -2.278 2.704 1.00 96.12 77 TRP A O 1
ATOM 629 N N . GLU A 1 78 ? -12.150 -0.484 4.041 1.00 95.88 78 GLU A N 1
ATOM 630 C CA . GLU A 1 78 ? -10.724 -0.643 4.358 1.00 95.88 78 GLU A CA 1
ATOM 631 C C . GLU A 1 78 ? -10.489 -1.895 5.199 1.00 95.88 78 GLU A C 1
ATOM 633 O O . GLU A 1 78 ? -9.574 -2.668 4.920 1.00 95.88 78 GLU A O 1
ATOM 638 N N . LYS A 1 79 ? -11.370 -2.154 6.174 1.00 95.50 79 LYS A N 1
ATOM 639 C CA . LYS A 1 79 ? -11.321 -3.380 6.988 1.00 95.50 79 LYS A CA 1
ATOM 640 C C . LYS A 1 79 ? -11.453 -4.635 6.133 1.00 95.50 79 LYS A C 1
ATOM 642 O O . LYS A 1 79 ? -10.781 -5.626 6.408 1.00 95.50 79 LYS A O 1
ATOM 647 N N . ARG A 1 80 ? -12.307 -4.589 5.105 1.00 96.94 80 ARG A N 1
ATOM 648 C CA . ARG A 1 80 ? -12.473 -5.685 4.146 1.00 96.94 80 ARG A CA 1
ATOM 649 C C . ARG A 1 80 ? -11.202 -5.898 3.327 1.00 96.94 80 ARG A C 1
ATOM 651 O O . ARG A 1 80 ? -10.707 -7.013 3.304 1.00 96.94 80 ARG A O 1
ATOM 658 N N . ILE A 1 81 ? -10.622 -4.835 2.763 1.00 96.56 81 ILE A N 1
ATOM 659 C CA . ILE A 1 81 ? -9.359 -4.923 2.006 1.00 96.56 81 ILE A CA 1
ATOM 660 C C . ILE A 1 81 ? -8.237 -5.507 2.874 1.00 96.56 81 ILE A C 1
ATOM 662 O O . ILE A 1 81 ? -7.507 -6.385 2.424 1.00 96.56 81 ILE A O 1
ATOM 666 N N . LEU A 1 82 ? -8.112 -5.065 4.129 1.00 95.69 82 LEU A N 1
ATOM 667 C CA . LEU A 1 82 ? -7.108 -5.601 5.051 1.00 95.69 82 LEU A CA 1
ATOM 668 C C . LEU A 1 82 ? -7.340 -7.077 5.380 1.00 95.69 82 LEU A C 1
ATOM 670 O O . LEU A 1 82 ? -6.374 -7.817 5.528 1.00 95.69 82 LEU A O 1
ATOM 674 N N . ARG A 1 83 ? -8.598 -7.518 5.481 1.00 95.44 83 ARG A N 1
ATOM 675 C CA . ARG A 1 83 ? -8.934 -8.930 5.694 1.00 95.44 83 ARG A CA 1
ATOM 676 C C . ARG A 1 83 ? -8.594 -9.776 4.470 1.00 95.44 83 ARG A C 1
ATOM 678 O O . ARG A 1 83 ? -7.956 -10.809 4.625 1.00 95.44 83 ARG A O 1
ATOM 685 N N . ASP A 1 84 ? -8.943 -9.294 3.281 1.00 95.56 84 ASP A N 1
ATOM 686 C CA . ASP A 1 84 ? -8.670 -9.972 2.009 1.00 95.56 84 ASP A CA 1
ATOM 687 C C . ASP A 1 84 ? -7.157 -10.106 1.745 1.00 95.56 84 ASP A C 1
ATOM 689 O O . ASP A 1 84 ? -6.718 -11.064 1.118 1.00 95.56 84 ASP A O 1
ATOM 693 N N . LEU A 1 85 ? -6.353 -9.154 2.236 1.00 94.50 85 LEU A N 1
ATOM 694 C CA . LEU A 1 85 ? -4.888 -9.175 2.145 1.00 94.50 85 LEU A CA 1
ATOM 695 C C . LEU A 1 85 ? -4.197 -9.918 3.304 1.00 94.50 85 LEU A C 1
ATOM 697 O O . LEU A 1 85 ? -2.973 -10.011 3.301 1.00 94.50 85 LEU A O 1
ATOM 701 N N . GLY A 1 86 ? -4.935 -10.410 4.306 1.00 94.62 86 GLY A N 1
ATOM 702 C CA . GLY A 1 86 ? -4.351 -11.082 5.477 1.00 94.62 86 GLY A CA 1
ATOM 703 C C . GLY A 1 86 ? -3.634 -10.148 6.465 1.00 94.62 86 GLY A C 1
ATOM 704 O O . GLY A 1 86 ? -2.799 -10.590 7.243 1.00 94.62 86 GLY A O 1
ATOM 705 N N . LEU A 1 87 ? -3.953 -8.849 6.461 1.00 95.06 87 LEU A N 1
ATOM 706 C CA . LEU A 1 87 ? -3.328 -7.807 7.294 1.00 95.06 87 LEU A CA 1
ATOM 707 C C . LEU A 1 87 ? -4.205 -7.362 8.481 1.00 95.06 87 LEU A C 1
ATOM 709 O O . LEU A 1 87 ? -3.978 -6.304 9.074 1.00 95.06 87 LEU A O 1
ATOM 713 N N . TYR A 1 88 ? -5.244 -8.130 8.815 1.00 92.81 88 TYR A N 1
ATOM 714 C CA . TYR A 1 88 ? -6.188 -7.770 9.880 1.00 92.81 88 TYR A CA 1
ATOM 715 C C . TYR A 1 88 ? -5.572 -7.899 11.284 1.00 92.81 88 TYR A C 1
ATOM 717 O O . TYR A 1 88 ? -5.856 -7.088 12.168 1.00 92.81 88 TYR A O 1
ATOM 725 N N . GLU A 1 89 ? -4.685 -8.874 11.479 1.00 90.44 89 GLU A N 1
ATOM 726 C CA . GLU A 1 89 ? -4.002 -9.113 12.752 1.00 90.44 89 GLU A CA 1
ATOM 727 C C . GLU A 1 89 ? -3.004 -8.000 13.096 1.00 90.44 89 GLU A C 1
ATOM 729 O O . GLU A 1 89 ? -2.579 -7.210 12.244 1.00 90.44 89 GLU A O 1
ATOM 734 N N . VAL A 1 90 ? -2.692 -7.854 14.385 1.00 86.06 90 VAL A N 1
ATOM 735 C CA . VAL A 1 90 ? -1.741 -6.846 14.881 1.00 86.06 90 VAL A CA 1
ATOM 736 C C . VAL A 1 90 ? -0.335 -7.229 14.439 1.00 86.06 90 VAL A C 1
ATOM 738 O O . VAL A 1 90 ? 0.082 -8.359 14.639 1.00 86.06 90 VAL A O 1
ATOM 741 N N . ASN A 1 91 ? 0.380 -6.281 13.823 1.00 86.44 91 ASN A N 1
ATOM 742 C CA . ASN A 1 91 ? 1.720 -6.478 13.257 1.00 86.44 91 ASN A CA 1
ATOM 743 C C . ASN A 1 91 ? 1.815 -7.571 12.175 1.00 86.44 91 ASN A C 1
ATOM 745 O O . ASN A 1 91 ? 2.901 -8.088 11.920 1.00 86.44 91 ASN A O 1
ATOM 749 N N . ALA A 1 92 ? 0.704 -7.891 11.505 1.00 89.62 92 ALA A N 1
ATOM 750 C CA . ALA A 1 92 ? 0.702 -8.812 10.378 1.00 89.62 92 ALA A CA 1
ATOM 751 C C . ALA A 1 92 ? 1.606 -8.321 9.235 1.00 89.62 92 ALA A C 1
ATOM 753 O O . ALA A 1 92 ? 1.642 -7.125 8.907 1.00 89.62 92 ALA A O 1
ATOM 754 N N . VAL A 1 93 ? 2.294 -9.276 8.611 1.00 95.19 93 VAL A N 1
ATOM 755 C CA . VAL A 1 93 ? 3.100 -9.078 7.406 1.00 95.19 93 VAL A CA 1
ATOM 756 C C . VAL A 1 93 ? 2.554 -9.992 6.319 1.00 95.19 93 VAL A C 1
ATOM 758 O O . VAL A 1 93 ? 2.414 -11.193 6.532 1.00 95.19 93 VAL A O 1
ATOM 761 N N . ALA A 1 94 ? 2.262 -9.424 5.152 1.00 96.00 94 ALA A N 1
ATOM 762 C CA . ALA A 1 94 ? 1.761 -10.154 3.996 1.00 96.00 94 ALA A CA 1
ATOM 763 C C . ALA A 1 94 ? 2.707 -9.981 2.805 1.00 96.00 94 ALA A C 1
ATOM 765 O O . ALA A 1 94 ? 3.237 -8.893 2.566 1.00 96.00 94 ALA A O 1
ATOM 766 N N . VAL A 1 95 ? 2.896 -11.054 2.038 1.00 96.56 95 VAL A N 1
ATOM 767 C CA . VAL A 1 95 ? 3.638 -11.017 0.774 1.00 96.56 95 VAL A CA 1
ATOM 768 C C . VAL A 1 95 ? 2.635 -10.903 -0.367 1.00 96.56 95 VAL A C 1
ATOM 770 O O . VAL A 1 95 ? 1.809 -11.791 -0.573 1.00 96.56 95 VAL A O 1
ATOM 773 N N . VAL A 1 96 ? 2.686 -9.793 -1.099 1.00 96.31 96 VAL A N 1
ATOM 774 C CA . VAL A 1 96 ? 1.694 -9.438 -2.121 1.00 96.31 96 VAL A CA 1
ATOM 775 C C . VAL A 1 96 ? 2.366 -9.367 -3.487 1.00 96.31 96 VAL A C 1
ATOM 777 O O . VAL A 1 96 ? 3.428 -8.775 -3.636 1.00 96.31 96 VAL A O 1
ATOM 780 N N . LYS A 1 97 ? 1.745 -9.947 -4.518 1.00 96.94 97 LYS A N 1
ATOM 781 C CA . LYS A 1 97 ? 2.246 -9.839 -5.897 1.00 96.94 97 LYS A CA 1
ATOM 782 C C . LYS A 1 97 ? 2.144 -8.399 -6.403 1.00 96.94 97 LYS A C 1
ATOM 784 O O . LYS A 1 97 ? 1.087 -7.787 -6.233 1.00 96.94 97 LYS A O 1
ATOM 789 N N . ASN A 1 98 ? 3.182 -7.911 -7.081 1.00 95.12 98 ASN A N 1
ATOM 790 C CA . ASN A 1 98 ? 3.177 -6.611 -7.754 1.00 95.12 98 ASN A CA 1
ATOM 791 C C . ASN A 1 98 ? 2.344 -6.687 -9.052 1.00 95.12 98 ASN A C 1
ATOM 793 O O . ASN A 1 98 ? 2.864 -6.895 -10.145 1.00 95.12 98 ASN A O 1
ATOM 797 N N . ILE A 1 99 ? 1.019 -6.610 -8.902 1.00 96.81 99 ILE A N 1
ATOM 798 C CA . ILE A 1 99 ? 0.008 -6.691 -9.971 1.00 96.81 99 ILE A CA 1
ATOM 799 C C . ILE A 1 99 ? -0.890 -5.453 -9.842 1.00 96.81 99 ILE A C 1
ATOM 801 O O . ILE A 1 99 ? -1.200 -5.063 -8.712 1.00 96.81 99 ILE A O 1
ATOM 805 N N . PRO A 1 100 ? -1.364 -4.844 -10.947 1.00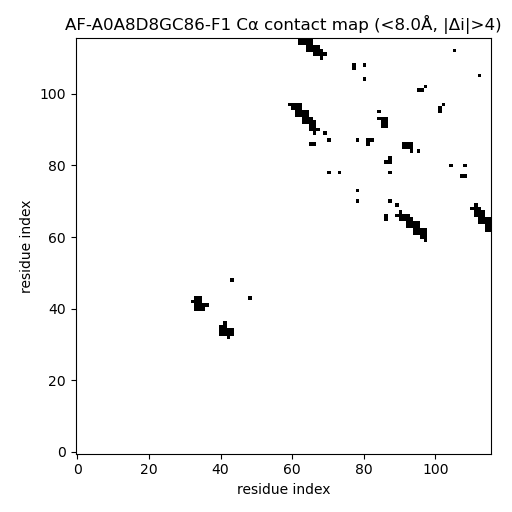 97.31 100 PRO A N 1
ATOM 806 C CA . PRO A 1 100 ? -2.194 -3.635 -10.905 1.00 97.31 100 PRO A CA 1
ATOM 807 C C . PRO A 1 100 ? -3.416 -3.748 -9.983 1.00 97.31 100 PRO A C 1
ATOM 809 O O . PRO A 1 100 ? -3.748 -2.792 -9.286 1.00 97.31 100 PRO A O 1
ATOM 812 N N . GLU A 1 101 ? -4.050 -4.919 -9.914 1.00 97.00 101 GLU A N 1
ATOM 813 C CA . GLU A 1 101 ? -5.184 -5.161 -9.020 1.00 97.00 101 GLU A CA 1
ATOM 814 C C . GLU A 1 101 ? -4.807 -5.004 -7.537 1.00 97.00 101 GLU A C 1
ATOM 816 O O . GLU A 1 101 ? -5.497 -4.316 -6.780 1.00 97.00 101 GLU A O 1
ATOM 821 N N . ASN A 1 102 ? -3.679 -5.586 -7.126 1.00 96.62 102 ASN A N 1
ATOM 822 C CA . ASN A 1 102 ? -3.16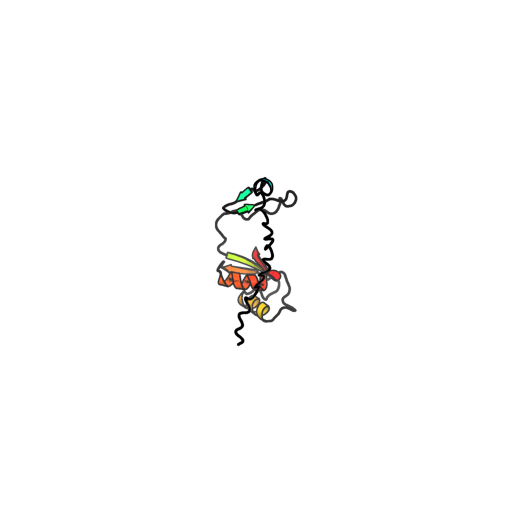8 -5.448 -5.765 1.00 96.62 102 ASN A CA 1
ATOM 823 C C . ASN A 1 102 ? -2.715 -4.015 -5.491 1.00 96.62 102 ASN A C 1
ATOM 825 O O . ASN A 1 102 ? -3.004 -3.479 -4.422 1.00 96.62 102 ASN A O 1
ATOM 829 N N . ASN A 1 103 ? -2.082 -3.365 -6.467 1.00 96.12 103 ASN A N 1
ATOM 830 C CA . ASN A 1 103 ? -1.601 -1.992 -6.331 1.00 96.12 103 ASN A CA 1
ATOM 831 C C . ASN A 1 103 ? -2.770 -1.020 -6.129 1.00 96.12 103 ASN A C 1
ATOM 833 O O . ASN A 1 103 ? -2.707 -0.164 -5.251 1.00 96.12 103 ASN A O 1
ATOM 837 N N . ALA A 1 104 ? -3.880 -1.203 -6.850 1.00 97.44 104 ALA A N 1
ATOM 838 C CA . ALA A 1 104 ? -5.094 -0.413 -6.657 1.00 97.44 104 ALA A CA 1
ATOM 839 C C . ALA A 1 104 ? -5.705 -0.606 -5.257 1.00 97.44 104 ALA A C 1
ATOM 841 O O . ALA A 1 104 ? -6.164 0.360 -4.642 1.00 97.44 104 ALA A O 1
ATOM 842 N N . ARG A 1 105 ? -5.699 -1.838 -4.727 1.00 96.62 105 ARG A N 1
ATOM 843 C CA . ARG A 1 105 ? -6.160 -2.134 -3.358 1.00 96.62 105 ARG A CA 1
ATOM 844 C C . ARG A 1 105 ? -5.248 -1.490 -2.314 1.00 96.62 105 ARG A C 1
ATOM 846 O O . ARG A 1 105 ? -5.747 -0.781 -1.441 1.00 96.62 105 ARG A O 1
ATOM 853 N N . LEU A 1 106 ? -3.933 -1.677 -2.436 1.00 96.56 106 LEU A N 1
ATOM 854 C CA . LEU A 1 106 ?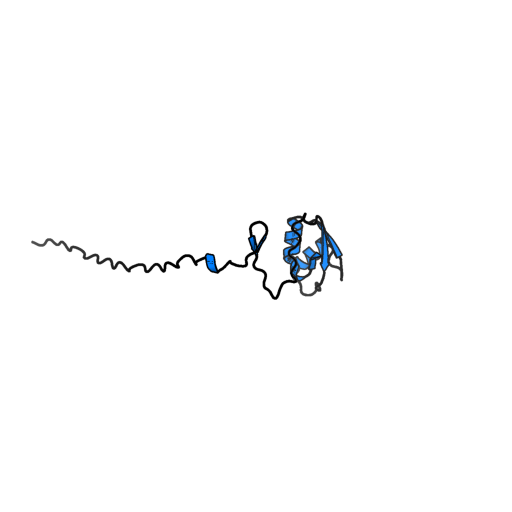 -2.925 -1.086 -1.550 1.00 96.56 106 LEU A CA 1
ATOM 855 C C . LEU A 1 106 ? -2.987 0.443 -1.566 1.00 96.56 106 LEU A C 1
ATOM 857 O O . LEU A 1 106 ? -2.876 1.064 -0.514 1.00 96.56 106 LEU A O 1
ATOM 861 N N . TRP A 1 107 ? -3.258 1.059 -2.719 1.00 96.38 107 TRP A N 1
ATOM 862 C CA . TRP A 1 107 ? -3.373 2.513 -2.830 1.00 96.38 107 TRP A CA 1
ATOM 863 C C . TRP A 1 107 ? -4.513 3.092 -1.987 1.00 96.38 107 TRP A C 1
ATOM 865 O O . TRP A 1 107 ? -4.353 4.151 -1.378 1.00 96.38 107 TRP A O 1
ATOM 875 N N . LYS A 1 108 ? -5.642 2.374 -1.890 1.00 96.44 108 LYS A N 1
ATOM 876 C CA . LYS A 1 108 ? -6.777 2.769 -1.038 1.00 96.44 108 LYS A CA 1
ATOM 877 C C . LYS A 1 108 ? -6.404 2.765 0.446 1.00 96.44 108 LYS A C 1
ATOM 879 O O . LYS A 1 108 ? -6.848 3.635 1.185 1.00 96.44 108 LYS A O 1
ATOM 884 N N . VAL A 1 109 ? -5.559 1.824 0.869 1.00 96.00 109 VAL A N 1
ATOM 885 C CA . VAL A 1 109 ? -5.149 1.644 2.275 1.00 96.00 109 VAL A CA 1
ATOM 886 C C . VAL A 1 109 ? -3.717 2.109 2.562 1.00 96.00 109 VAL A C 1
ATOM 888 O O . VAL A 1 109 ? -3.175 1.793 3.618 1.00 96.00 109 VAL A O 1
ATOM 891 N N . LYS A 1 110 ? -3.101 2.903 1.674 1.00 95.50 110 LYS A N 1
ATOM 892 C CA . LYS A 1 110 ? -1.678 3.302 1.755 1.00 95.50 110 LYS A CA 1
ATOM 893 C C . LYS A 1 110 ? -1.282 4.022 3.045 1.00 95.50 110 LYS A C 1
ATOM 895 O O . LYS A 1 110 ? -0.114 4.119 3.375 1.00 95.50 110 LYS A O 1
ATOM 900 N N . HIS A 1 111 ? -2.260 4.579 3.752 1.00 94.12 111 HIS A N 1
ATOM 901 C CA . HIS A 1 111 ? -2.054 5.301 5.002 1.00 94.12 111 HIS A CA 1
ATOM 902 C C . HIS A 1 111 ? -2.069 4.380 6.237 1.00 94.12 111 HIS A C 1
ATOM 904 O O . HIS A 1 111 ? -1.737 4.843 7.331 1.00 94.12 111 HIS A O 1
ATOM 910 N N . LEU A 1 112 ? -2.478 3.113 6.079 1.00 94.62 112 LEU A N 1
ATOM 911 C CA . LEU A 1 112 ? -2.508 2.084 7.127 1.00 94.62 112 LEU A CA 1
ATOM 912 C C . LEU A 1 112 ? -1.327 1.113 7.033 1.00 94.62 112 LEU A C 1
ATOM 914 O O . LEU A 1 112 ? -0.954 0.508 8.043 1.00 94.62 112 LEU A O 1
ATOM 918 N N . VAL A 1 113 ? -0.769 0.955 5.831 1.00 95.19 113 VAL A N 1
ATOM 919 C CA . VAL A 1 113 ? 0.256 -0.039 5.506 1.00 95.19 113 VAL A CA 1
ATOM 920 C C . VAL A 1 113 ? 1.540 0.609 5.009 1.00 95.19 113 VAL A C 1
ATOM 922 O O . VAL A 1 113 ? 1.528 1.690 4.429 1.00 95.19 113 VAL A O 1
ATOM 925 N N . GLU A 1 114 ? 2.637 -0.099 5.208 1.00 94.25 114 GLU A N 1
ATOM 926 C CA . GLU A 1 114 ? 3.963 0.205 4.693 1.00 94.25 114 GLU A CA 1
ATOM 927 C C . GLU A 1 114 ? 4.393 -0.916 3.758 1.00 94.25 114 GLU A C 1
ATOM 929 O O . GLU A 1 114 ? 4.248 -2.098 4.079 1.00 94.25 114 GLU A O 1
ATOM 934 N N . VAL A 1 115 ? 4.884 -0.524 2.586 1.00 93.00 115 VAL A N 1
ATOM 935 C CA . VAL A 1 115 ? 5.507 -1.428 1.623 1.00 93.00 115 VAL A CA 1
ATOM 936 C C . VAL A 1 115 ? 7.009 -1.348 1.855 1.00 93.00 115 VAL A C 1
ATOM 938 O O . VAL A 1 115 ? 7.570 -0.255 1.807 1.00 93.00 115 VAL A O 1
ATOM 941 N N . LEU A 1 116 ? 7.612 -2.495 2.151 1.00 86.12 116 LEU A N 1
ATOM 942 C CA . LEU A 1 116 ? 9.041 -2.666 2.400 1.00 86.12 116 LEU A CA 1
ATOM 943 C C . LEU A 1 116 ? 9.760 -3.191 1.157 1.00 86.12 116 LEU A C 1
ATOM 945 O O . LEU A 1 116 ? 9.120 -3.952 0.387 1.00 86.12 116 LEU A O 1
#

Foldseek 3Di:
DDDDDDDDPPPPPPDPPPPPPPDDPPVPPVQPQFDDDPNDTDHDDPVPPPPPDPDPDDDDQKWWKWFDDAPPPDDPVLCVLCVVQVHNDDGDIGIGGPDVVNVVSCVVVVVGMDTD

Sequence (116 aa):
MFKTVLTAFTGACRQPALVRNYGKHNKKFLYKDGVKINNIYFYPNSECSSHKLPEAGEPSKLFRVRRIKPVKGCPHWEKRILRDLGLYEVNAVAVVKNIPENNARLWKVKHLVEVL

Solvent-accessible surface area (backbone atoms only — not comparable to full-atom values): 7822 Å² total; per-residue (Å²): 136,93,81,90,82,86,80,77,83,78,76,76,80,76,72,77,80,78,72,80,75,75,69,79,74,72,64,82,74,81,56,76,77,47,48,72,55,94,93,45,76,41,70,81,52,88,90,57,74,79,71,71,72,78,75,92,66,85,78,71,67,60,37,46,35,33,44,76,54,79,74,80,91,60,59,70,67,58,56,47,54,31,49,78,59,57,40,68,55,88,76,23,69,29,83,42,63,70,42,73,71,50,51,57,55,47,60,78,43,50,89,38,41,45,80,98

Secondary structure (DSSP, 8-state):
----------------------PPP-HHHH-TT-EEETTEEE---TT-TT--PPPSSPPPSEEEEEE-S-STT--HHHHHHHHHTT--STT-EEEEE--HHHHHHHHHTTTTEEE-

Organism: Culex pipiens (NCBI:txid7175)

Mean predicted aligned error: 15.34 Å

pLDDT: mean 77.35, std 19.11, range [38.81, 97.44]